Protein AF-A0A497K6I5-F1 (afdb_monomer_lite)

Sequence (56 aa):
IPGLGDIDWKRFISALQDQGYDYVLSIEHEDPVYHGVEGFRKGLIIGLRHLSQFLP

Secondary structure (DSSP, 8-state):
-TTSSS--HHHHHHHHHHTT--S--------GGG-HHHHHHHHHHHHHHHHHTT--

Radius of gyration: 12.3 Å; chains: 1; bounding box: 26×18×32 Å

Foldseek 3Di:
DAPPDDDPLLVVVVVCVVVVNPDDDDDDDPDPVQDDPRSRVVVRVVNCVNNVVNPD

pLDDT: mean 96.89, std 2.07, range [84.31, 98.44]

Structure (mmCIF, N/CA/C/O backbone):
data_AF-A0A497K6I5-F1
#
_entry.id   AF-A0A497K6I5-F1
#
loop_
_atom_site.group_PDB
_atom_site.id
_atom_site.type_symbol
_atom_site.label_atom_id
_atom_site.label_alt_id
_atom_site.label_comp_id
_atom_site.label_asym_id
_atom_site.label_entity_id
_atom_site.label_seq_id
_atom_site.pdbx_PDB_ins_code
_atom_site.Cartn_x
_atom_site.Cartn_y
_atom_site.Cartn_z
_atom_site.occupancy
_atom_site.B_iso_or_equiv
_atom_site.auth_seq_id
_atom_site.auth_comp_id
_atom_site.auth_asym_id
_atom_site.auth_atom_id
_atom_site.pdbx_PDB_model_num
ATOM 1 N N . ILE A 1 1 ? 1.490 -4.640 -6.419 1.00 96.50 1 ILE A N 1
ATOM 2 C CA . ILE A 1 1 ? 1.170 -3.278 -5.903 1.00 96.50 1 ILE A CA 1
ATOM 3 C C . ILE A 1 1 ? -0.271 -3.268 -5.384 1.00 96.50 1 ILE A C 1
ATOM 5 O O . ILE A 1 1 ? -1.116 -3.835 -6.076 1.00 96.50 1 ILE A O 1
ATOM 9 N N . PRO A 1 2 ? -0.582 -2.674 -4.213 1.00 97.94 2 PRO A N 1
ATOM 10 C CA . PRO A 1 2 ? -1.965 -2.550 -3.743 1.00 97.94 2 PRO A CA 1
ATOM 11 C C . PRO A 1 2 ? -2.892 -1.959 -4.817 1.00 97.94 2 PRO A C 1
ATOM 13 O O . PRO A 1 2 ? -2.565 -0.945 -5.430 1.00 97.94 2 PRO A O 1
ATOM 16 N N . GLY A 1 3 ? -4.018 -2.626 -5.083 1.00 96.56 3 GLY A N 1
ATOM 17 C CA . GLY A 1 3 ? -4.966 -2.261 -6.144 1.00 96.56 3 GLY A CA 1
ATOM 18 C C . GLY A 1 3 ? -4.711 -2.847 -7.538 1.00 96.56 3 GLY A C 1
ATOM 19 O O . GLY A 1 3 ? -5.548 -2.653 -8.412 1.00 96.56 3 GLY A O 1
ATOM 20 N N . LEU A 1 4 ? -3.604 -3.566 -7.761 1.00 97.31 4 LEU A N 1
ATOM 21 C CA . LEU A 1 4 ? -3.305 -4.263 -9.028 1.00 97.31 4 LEU A CA 1
ATOM 22 C C . LEU A 1 4 ? -3.232 -5.795 -8.878 1.00 97.31 4 LEU A C 1
ATOM 24 O O . LEU A 1 4 ? -2.677 -6.473 -9.735 1.00 97.31 4 LEU A O 1
ATOM 28 N N . GLY A 1 5 ? -3.749 -6.340 -7.778 1.00 95.88 5 GLY A N 1
ATOM 29 C CA . GLY A 1 5 ? -3.806 -7.780 -7.519 1.00 95.88 5 GLY A CA 1
ATOM 30 C C . GLY A 1 5 ? -5.112 -8.160 -6.829 1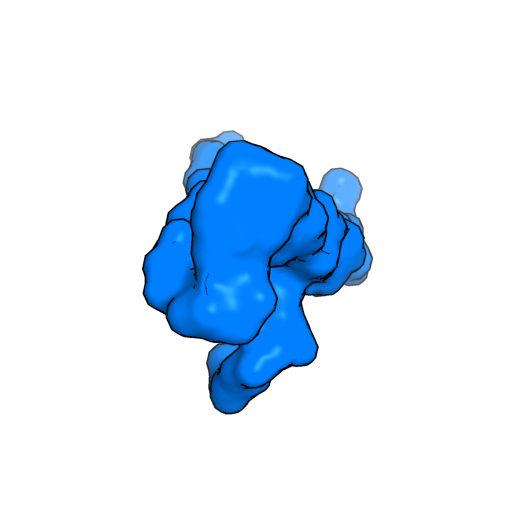.00 95.88 5 GLY A C 1
ATOM 31 O O . GLY A 1 5 ? -6.021 -7.339 -6.735 1.00 95.88 5 GLY A O 1
ATOM 32 N N . ASP A 1 6 ? -5.183 -9.377 -6.300 1.00 97.38 6 ASP A N 1
ATOM 33 C CA . ASP A 1 6 ? -6.463 -10.001 -5.927 1.00 97.38 6 ASP A CA 1
ATOM 34 C C . ASP A 1 6 ? -6.907 -9.774 -4.469 1.00 97.38 6 ASP A C 1
ATOM 36 O O . ASP A 1 6 ? -7.906 -10.335 -4.021 1.00 97.38 6 ASP A O 1
ATOM 40 N N . ILE A 1 7 ? -6.171 -8.970 -3.693 1.00 97.62 7 ILE A N 1
ATOM 41 C CA . ILE A 1 7 ? -6.523 -8.687 -2.294 1.00 97.62 7 ILE A CA 1
ATOM 42 C C . ILE A 1 7 ? -7.744 -7.761 -2.235 1.00 97.62 7 ILE A C 1
ATOM 44 O O . ILE A 1 7 ? -7.727 -6.654 -2.776 1.00 97.62 7 ILE A O 1
ATOM 48 N N . ASP A 1 8 ? -8.766 -8.172 -1.481 1.00 98.19 8 ASP A N 1
ATOM 49 C CA . ASP A 1 8 ? -9.863 -7.297 -1.058 1.00 98.19 8 ASP A CA 1
ATOM 50 C C . ASP A 1 8 ? -9.374 -6.332 0.036 1.00 98.19 8 ASP A C 1
ATOM 52 O O . ASP A 1 8 ? -9.449 -6.603 1.240 1.00 98.19 8 ASP A O 1
ATOM 56 N N . TRP A 1 9 ? -8.829 -5.196 -0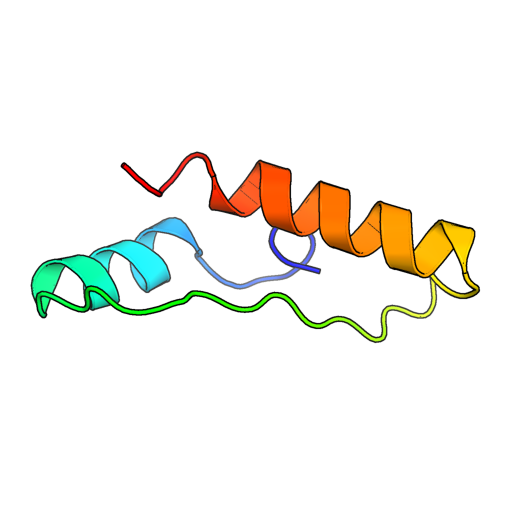.400 1.00 97.88 9 TRP A N 1
ATOM 57 C CA . TRP A 1 9 ? -8.243 -4.185 0.483 1.00 97.88 9 TRP A CA 1
ATOM 58 C C . TRP A 1 9 ? -9.253 -3.530 1.416 1.00 97.88 9 TRP A C 1
ATOM 60 O O . TRP A 1 9 ? -8.895 -3.191 2.544 1.00 97.88 9 TRP A O 1
ATOM 70 N N . LYS A 1 10 ? -10.516 -3.402 0.991 1.00 97.62 10 LYS A N 1
ATOM 71 C CA . LYS A 1 10 ? -11.572 -2.870 1.852 1.00 97.62 10 LYS A CA 1
ATOM 72 C C . LYS A 1 10 ? -11.767 -3.796 3.047 1.00 97.62 10 LYS A C 1
ATOM 74 O O . LYS A 1 10 ? -11.692 -3.342 4.184 1.00 97.62 10 LYS A O 1
ATOM 79 N N . ARG A 1 11 ? -11.951 -5.096 2.797 1.00 98.38 11 ARG A N 1
ATOM 80 C CA . ARG A 1 11 ? -12.114 -6.087 3.867 1.00 98.38 11 ARG A CA 1
ATOM 81 C C . ARG A 1 11 ? -10.877 -6.178 4.763 1.00 98.38 11 ARG A C 1
ATOM 83 O O . ARG A 1 11 ? -11.026 -6.270 5.978 1.00 98.38 11 ARG A O 1
ATOM 90 N N . PHE A 1 12 ? -9.678 -6.154 4.180 1.00 98.00 12 PHE A N 1
ATOM 91 C CA . PHE A 1 12 ? -8.425 -6.221 4.935 1.00 98.00 12 PHE A CA 1
ATOM 92 C C . PHE A 1 12 ? -8.278 -5.045 5.912 1.00 98.00 12 PHE A C 1
ATOM 94 O O . PHE A 1 12 ? -8.014 -5.253 7.094 1.00 98.00 12 PHE A O 1
ATOM 101 N N . ILE A 1 13 ? -8.491 -3.816 5.435 1.00 97.81 13 ILE A N 1
ATOM 102 C CA . ILE A 1 13 ? -8.345 -2.605 6.254 1.00 97.81 13 ILE A CA 1
ATOM 103 C C . ILE A 1 13 ? -9.459 -2.508 7.297 1.00 97.81 13 ILE A C 1
ATOM 105 O O . ILE A 1 13 ? -9.166 -2.181 8.445 1.00 97.81 13 ILE A O 1
ATOM 109 N N . SER A 1 14 ? -10.703 -2.862 6.949 1.00 97.69 14 SER A N 1
ATOM 110 C CA . SER A 1 14 ? -11.796 -2.908 7.929 1.00 97.69 14 SER A CA 1
ATOM 111 C C . SER A 1 14 ? -11.480 -3.851 9.089 1.00 97.69 14 SER A C 1
ATOM 113 O O . SER A 1 14 ? -11.682 -3.478 10.236 1.00 97.69 14 SER A O 1
ATOM 115 N N . ALA A 1 15 ? -10.887 -5.021 8.826 1.00 98.31 15 ALA A N 1
ATOM 116 C CA . ALA A 1 15 ? -10.501 -5.940 9.896 1.00 98.31 15 ALA A CA 1
ATOM 117 C C . ALA A 1 15 ? -9.444 -5.344 10.849 1.00 98.31 15 ALA A C 1
ATOM 119 O O . ALA A 1 15 ? -9.513 -5.575 12.054 1.00 98.31 15 ALA A O 1
ATOM 120 N N . LEU A 1 16 ? -8.485 -4.565 10.334 1.00 97.81 16 LEU A N 1
ATOM 121 C CA . LEU A 1 16 ? -7.507 -3.854 11.169 1.00 97.81 16 LEU A CA 1
ATOM 122 C C . LEU A 1 16 ? -8.176 -2.763 12.016 1.00 97.81 16 LEU A C 1
ATOM 124 O O . LEU A 1 16 ? -7.906 -2.655 13.213 1.00 97.81 16 LEU A O 1
ATOM 128 N N . GLN A 1 17 ? -9.072 -1.986 11.406 1.00 96.75 17 GLN A N 1
ATOM 129 C CA . GLN A 1 17 ? -9.819 -0.921 12.080 1.00 96.75 17 GLN A CA 1
ATOM 130 C C . GLN A 1 17 ? -10.736 -1.473 13.180 1.00 96.75 17 GLN A C 1
ATOM 132 O O . GLN A 1 17 ? -10.757 -0.926 14.281 1.00 96.75 17 GLN A O 1
ATOM 137 N N . ASP A 1 18 ? -11.422 -2.590 12.928 1.00 97.88 18 ASP A N 1
ATOM 138 C CA . ASP A 1 18 ? -12.305 -3.254 13.897 1.00 97.88 18 ASP A CA 1
ATOM 139 C C . ASP A 1 18 ? -11.554 -3.734 15.148 1.00 97.88 18 ASP A C 1
ATOM 141 O O . ASP A 1 18 ? -12.144 -3.859 16.220 1.00 97.88 18 ASP A O 1
ATOM 145 N N . GLN A 1 19 ? -10.253 -4.016 15.024 1.00 98.31 19 GLN A N 1
ATOM 146 C CA . GLN A 1 19 ? -9.388 -4.388 16.148 1.00 98.31 19 GLN A CA 1
ATOM 147 C C . GLN A 1 19 ? -8.668 -3.190 16.784 1.00 98.31 19 GLN A C 1
ATOM 149 O O . GLN A 1 19 ? -7.866 -3.378 17.697 1.00 98.31 19 GLN A O 1
ATOM 154 N N . GLY A 1 20 ? -8.946 -1.967 16.326 1.00 97.44 20 GLY A N 1
ATOM 155 C CA . GLY A 1 20 ? -8.333 -0.751 16.857 1.00 97.44 20 GLY A CA 1
ATOM 156 C C . GLY A 1 20 ? -6.847 -0.611 16.523 1.00 97.44 20 GLY A C 1
ATOM 157 O O . GLY A 1 20 ? -6.123 0.028 17.279 1.00 97.44 20 GLY A O 1
ATOM 158 N N . TYR A 1 21 ? -6.375 -1.212 15.425 1.00 97.44 21 TYR A N 1
ATOM 159 C CA . TYR A 1 21 ? -4.992 -1.039 14.985 1.00 97.44 21 TYR A CA 1
ATOM 160 C C . TYR A 1 21 ? -4.747 0.418 14.565 1.00 97.44 21 TYR A C 1
ATOM 162 O O . TYR A 1 21 ? -5.348 0.905 13.606 1.00 97.44 21 TYR A O 1
ATOM 170 N N . ASP A 1 22 ? -3.846 1.101 15.269 1.00 96.38 22 ASP A N 1
ATOM 171 C CA . ASP A 1 22 ? -3.551 2.534 15.130 1.00 96.38 22 ASP A CA 1
ATOM 172 C C . ASP A 1 22 ? -2.110 2.815 14.666 1.00 96.38 22 ASP A C 1
ATOM 174 O O . ASP A 1 22 ? -1.622 3.945 14.729 1.00 96.38 22 ASP A O 1
ATOM 178 N N . TYR A 1 23 ? -1.424 1.780 14.182 1.00 95.88 23 TYR A N 1
ATOM 179 C CA . TYR A 1 23 ? -0.043 1.865 13.729 1.00 95.88 23 TYR A CA 1
ATOM 180 C C . TYR A 1 23 ? 0.068 2.006 12.202 1.00 95.88 23 TYR A C 1
ATOM 182 O O . TYR A 1 23 ? -0.911 2.185 11.479 1.00 95.88 23 TYR A O 1
ATOM 190 N N . VAL A 1 24 ? 1.295 1.958 11.685 1.00 96.12 24 VAL A N 1
ATOM 191 C CA . VAL A 1 24 ? 1.589 2.252 10.274 1.00 96.12 24 VAL A CA 1
ATOM 192 C C . VAL A 1 24 ? 1.161 1.108 9.342 1.00 96.12 24 VAL A C 1
ATOM 194 O O . VAL A 1 24 ? 1.335 -0.069 9.665 1.00 96.12 24 VAL A O 1
ATOM 197 N N . LEU A 1 25 ? 0.677 1.467 8.146 1.00 95.62 25 LEU A N 1
ATOM 198 C CA . LEU A 1 25 ? 0.552 0.581 6.985 1.00 95.62 25 LEU A CA 1
ATOM 199 C C . LEU A 1 25 ? 1.679 0.895 5.986 1.00 95.62 25 LEU A C 1
ATOM 201 O O . LEU A 1 25 ? 1.655 1.930 5.322 1.00 95.62 25 LEU A O 1
ATOM 205 N N . SER A 1 26 ? 2.681 0.018 5.904 1.00 97.00 26 SER A N 1
ATOM 206 C CA . SER A 1 26 ? 3.807 0.165 4.972 1.00 97.00 26 SER A CA 1
ATOM 207 C C . SER A 1 26 ? 3.473 -0.430 3.602 1.00 97.00 26 SER A C 1
ATOM 209 O O . SER A 1 26 ? 2.776 -1.441 3.514 1.00 97.00 26 SER A O 1
ATOM 211 N N . ILE A 1 27 ? 3.979 0.183 2.529 1.00 96.94 27 ILE A N 1
ATOM 212 C CA . ILE A 1 27 ? 3.799 -0.299 1.154 1.00 96.94 27 ILE A CA 1
ATOM 213 C C . ILE A 1 27 ? 5.141 -0.785 0.625 1.00 96.94 27 ILE A C 1
ATOM 215 O O . ILE A 1 27 ? 6.086 -0.009 0.505 1.00 96.94 27 ILE A O 1
ATOM 219 N N . GLU A 1 28 ? 5.174 -2.049 0.221 1.00 96.06 28 GLU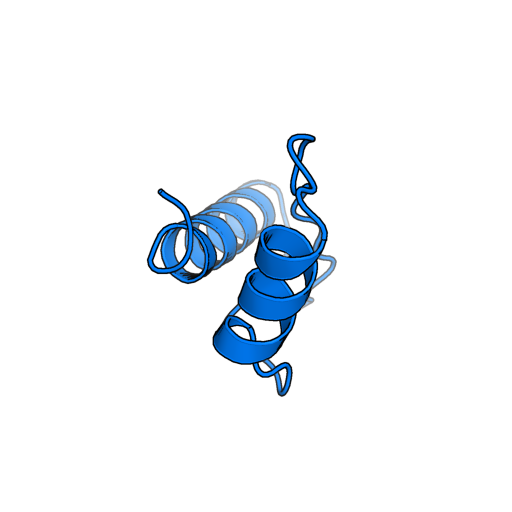 A N 1
ATOM 220 C CA . GLU A 1 28 ? 6.309 -2.677 -0.450 1.00 96.06 28 GLU A CA 1
ATOM 221 C C . GLU A 1 28 ? 5.858 -3.247 -1.797 1.00 96.06 28 GLU A C 1
ATOM 223 O O . GLU A 1 28 ? 4.704 -3.661 -1.967 1.00 96.06 28 GLU A O 1
ATOM 228 N N . HIS A 1 29 ? 6.750 -3.239 -2.789 1.00 96.06 29 HIS A N 1
ATOM 229 C CA . HIS A 1 29 ? 6.515 -3.929 -4.055 1.00 96.06 29 HIS A CA 1
ATOM 230 C C . HIS A 1 29 ? 7.829 -4.250 -4.769 1.00 96.06 29 HIS A C 1
ATOM 232 O O . HIS A 1 29 ? 8.780 -3.483 -4.680 1.00 96.06 29 HIS A O 1
ATOM 238 N N . GLU A 1 30 ? 7.835 -5.356 -5.511 1.00 95.38 30 GLU A N 1
ATOM 239 C CA . GLU A 1 30 ? 8.925 -5.798 -6.398 1.00 95.38 30 GLU A CA 1
ATOM 240 C C . GLU A 1 30 ? 8.382 -6.077 -7.810 1.00 95.38 30 GLU A C 1
ATOM 242 O O . GLU A 1 30 ? 8.783 -7.017 -8.494 1.00 95.38 30 GLU A O 1
ATOM 247 N N . ASP A 1 31 ? 7.379 -5.303 -8.226 1.00 96.62 31 ASP A N 1
ATOM 248 C CA . ASP A 1 31 ? 6.656 -5.565 -9.464 1.00 96.62 31 ASP A CA 1
ATOM 249 C C . ASP A 1 31 ? 7.582 -5.383 -10.687 1.00 96.62 31 ASP A C 1
ATOM 251 O O . ASP A 1 31 ? 8.131 -4.292 -10.878 1.00 96.62 31 ASP A O 1
ATOM 255 N N . PRO A 1 32 ? 7.753 -6.410 -11.546 1.00 96.00 32 PRO A N 1
ATOM 256 C CA . PRO A 1 32 ? 8.691 -6.347 -12.664 1.00 96.00 32 PRO A CA 1
ATOM 257 C C . PRO A 1 32 ? 8.261 -5.343 -13.739 1.00 96.00 32 PRO A C 1
ATOM 259 O O . PRO A 1 32 ? 9.104 -4.873 -14.505 1.00 96.00 32 PRO A O 1
ATOM 262 N N . VAL A 1 33 ? 6.978 -4.972 -13.809 1.00 96.44 33 VAL A N 1
ATOM 263 C CA . VAL A 1 33 ? 6.497 -3.917 -14.715 1.00 96.44 33 VAL A CA 1
ATOM 264 C C . VAL A 1 33 ? 6.914 -2.537 -14.200 1.00 96.44 33 VAL A C 1
ATOM 266 O O . VAL A 1 33 ? 7.226 -1.648 -14.992 1.00 96.44 33 VAL A O 1
ATOM 269 N N . TYR A 1 34 ? 6.978 -2.360 -12.879 1.00 96.62 34 TYR A N 1
ATOM 270 C CA . TYR A 1 34 ? 7.339 -1.109 -12.207 1.00 96.62 34 TYR A CA 1
ATOM 271 C C . TYR A 1 34 ? 8.763 -1.157 -11.629 1.00 96.62 34 TYR A C 1
ATOM 273 O O . TYR A 1 34 ? 8.989 -0.808 -10.471 1.00 96.62 34 TYR A O 1
ATOM 281 N N 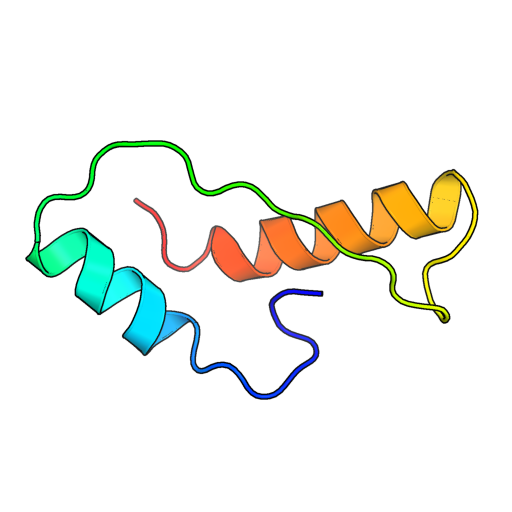. HIS A 1 35 ? 9.733 -1.549 -12.455 1.00 94.19 35 HIS A N 1
ATOM 282 C CA . HIS A 1 35 ? 11.148 -1.640 -12.085 1.00 94.19 35 HIS A CA 1
ATOM 283 C C . HIS A 1 35 ? 11.923 -0.325 -12.310 1.00 94.19 35 HIS A C 1
ATOM 285 O O . HIS A 1 35 ? 11.473 0.591 -13.001 1.00 94.19 35 HIS A O 1
ATOM 291 N N . GLY A 1 36 ? 13.131 -0.242 -11.737 1.00 96.38 36 GLY A N 1
ATOM 292 C CA . GLY A 1 36 ? 13.987 0.949 -11.803 1.00 96.38 36 GLY A CA 1
ATOM 293 C C . GLY A 1 36 ? 13.485 2.093 -10.914 1.00 96.38 36 GLY A C 1
ATOM 294 O O . GLY A 1 36 ? 12.356 2.072 -10.437 1.00 96.38 36 GLY A O 1
ATOM 295 N N . VAL A 1 37 ? 14.321 3.101 -10.656 1.00 94.75 37 VAL A N 1
ATOM 296 C CA . VAL A 1 37 ? 14.037 4.150 -9.649 1.00 94.75 37 VAL A CA 1
ATOM 297 C C . VAL A 1 37 ? 12.679 4.832 -9.873 1.00 94.75 37 VAL A C 1
ATOM 299 O O . VAL A 1 37 ? 11.894 4.994 -8.936 1.00 94.75 37 VAL A O 1
ATOM 302 N N . GLU A 1 38 ? 12.369 5.197 -11.118 1.00 96.75 38 GLU A N 1
ATOM 303 C CA . GLU A 1 38 ? 11.099 5.846 -11.456 1.00 96.75 38 GLU A CA 1
ATOM 304 C C . GLU A 1 38 ? 9.904 4.890 -11.367 1.00 96.75 38 GLU A C 1
ATOM 306 O O . GLU A 1 38 ? 8.857 5.265 -10.831 1.00 96.75 38 GLU A O 1
ATOM 311 N N . GLY A 1 39 ? 10.062 3.650 -11.842 1.00 97.88 39 GLY A N 1
ATOM 312 C CA . GLY A 1 39 ? 9.035 2.613 -11.756 1.00 97.88 39 GLY A CA 1
ATOM 313 C C . GLY A 1 39 ? 8.700 2.280 -10.307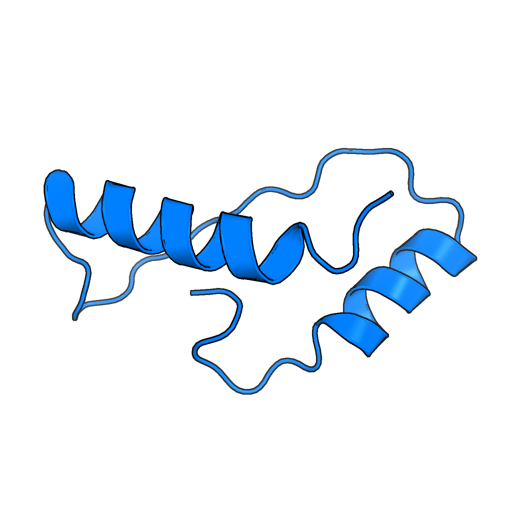 1.00 97.88 39 GLY A C 1
ATOM 314 O O . GLY A 1 39 ? 7.526 2.320 -9.935 1.00 97.88 39 GLY A O 1
ATOM 315 N N . PHE A 1 40 ? 9.722 2.101 -9.464 1.00 97.56 40 PHE A N 1
ATOM 316 C CA . PHE A 1 40 ? 9.562 1.865 -8.033 1.00 97.56 40 PHE A CA 1
ATOM 317 C C . PHE A 1 40 ? 8.745 2.977 -7.378 1.00 97.56 40 PHE A C 1
ATOM 319 O O . PHE A 1 40 ? 7.750 2.701 -6.702 1.00 97.56 40 PHE A O 1
ATOM 326 N N . ARG A 1 41 ? 9.094 4.243 -7.635 1.00 97.94 41 ARG A N 1
ATOM 327 C CA . ARG A 1 41 ? 8.339 5.388 -7.107 1.00 97.94 41 ARG A CA 1
ATOM 328 C C . ARG A 1 41 ? 6.896 5.406 -7.613 1.00 97.94 41 ARG A C 1
ATOM 330 O O . ARG A 1 41 ? 5.976 5.669 -6.839 1.00 97.94 41 ARG A O 1
ATOM 337 N N . LYS A 1 42 ? 6.678 5.120 -8.898 1.00 98.31 42 LYS A N 1
ATOM 338 C CA . LYS A 1 42 ? 5.340 5.080 -9.503 1.00 98.31 42 LYS A CA 1
ATOM 339 C C . LYS A 1 42 ? 4.473 3.979 -8.890 1.00 98.31 42 LYS A C 1
ATOM 341 O O . LYS A 1 42 ? 3.313 4.244 -8.579 1.00 98.31 42 LYS A O 1
ATOM 346 N N . GLY A 1 43 ? 5.031 2.788 -8.681 1.00 98.31 43 GLY A N 1
ATOM 347 C CA . GLY A 1 43 ? 4.334 1.670 -8.047 1.00 98.31 43 GLY A CA 1
ATOM 348 C C . GLY A 1 43 ? 3.886 1.998 -6.623 1.00 98.31 43 GLY A C 1
ATOM 349 O O . GLY A 1 43 ? 2.724 1.780 -6.280 1.00 98.31 43 GLY A O 1
ATOM 350 N N . LEU A 1 44 ? 4.757 2.640 -5.835 1.00 98.31 44 LEU A N 1
ATOM 351 C CA . LEU A 1 44 ? 4.412 3.117 -4.491 1.00 98.31 44 LEU A CA 1
ATOM 352 C C . LEU A 1 44 ? 3.277 4.148 -4.514 1.00 98.31 44 LEU A C 1
ATOM 354 O O . LEU A 1 44 ? 2.348 4.048 -3.719 1.00 98.31 44 LEU A O 1
ATOM 358 N N . ILE A 1 45 ? 3.302 5.108 -5.446 1.00 98.31 45 ILE A N 1
ATOM 359 C CA . ILE A 1 45 ? 2.239 6.120 -5.577 1.00 98.31 45 ILE A CA 1
ATOM 360 C C . ILE A 1 45 ? 0.897 5.482 -5.958 1.00 98.31 45 ILE A C 1
ATOM 362 O O . ILE A 1 45 ? -0.143 5.917 -5.462 1.00 98.31 45 ILE A O 1
ATOM 366 N N . ILE A 1 46 ? 0.896 4.469 -6.831 1.00 98.44 46 ILE A N 1
ATOM 367 C CA . ILE A 1 46 ? -0.327 3.739 -7.197 1.00 98.44 46 ILE A CA 1
ATOM 368 C C . ILE A 1 46 ? -0.898 3.030 -5.969 1.00 98.44 46 ILE A C 1
ATOM 370 O O . ILE A 1 46 ? -2.074 3.219 -5.659 1.00 98.44 46 ILE A O 1
ATOM 374 N N . GLY A 1 47 ? -0.055 2.287 -5.245 1.00 98.31 47 GLY A N 1
ATOM 375 C CA . GLY A 1 47 ? -0.459 1.606 -4.018 1.00 98.31 47 GLY A CA 1
ATOM 376 C C . GLY A 1 47 ? -0.999 2.577 -2.970 1.00 98.31 47 GLY A C 1
ATOM 377 O O . GLY A 1 47 ? -2.070 2.347 -2.418 1.00 98.31 47 GLY A O 1
ATOM 378 N N . LEU A 1 48 ? -0.309 3.702 -2.761 1.00 98.25 48 LEU A N 1
ATOM 379 C CA . LEU A 1 48 ? -0.724 4.743 -1.822 1.00 98.25 48 LEU A CA 1
ATOM 380 C C . LEU A 1 48 ? -2.110 5.281 -2.176 1.00 98.25 48 LEU A C 1
ATOM 382 O O . LEU A 1 48 ? -3.003 5.257 -1.337 1.00 98.25 48 LEU A O 1
ATOM 386 N N . ARG A 1 49 ? -2.321 5.698 -3.431 1.00 98.31 49 ARG A N 1
ATOM 387 C CA . ARG A 1 49 ? -3.623 6.209 -3.891 1.00 98.31 49 ARG A CA 1
ATOM 388 C C . ARG A 1 49 ? -4.744 5.192 -3.693 1.00 98.31 49 ARG A C 1
ATOM 390 O O . ARG A 1 49 ? -5.842 5.579 -3.306 1.00 98.31 49 ARG A O 1
ATOM 397 N N . HIS A 1 50 ? -4.472 3.914 -3.954 1.00 98.44 50 HIS A N 1
ATOM 398 C CA . HIS A 1 50 ? -5.456 2.856 -3.761 1.00 98.44 50 HIS A CA 1
ATOM 399 C C . HIS A 1 50 ? -5.749 2.572 -2.284 1.00 98.44 50 HIS A C 1
ATOM 401 O O . HIS A 1 50 ? -6.876 2.228 -1.958 1.00 98.44 50 HIS A O 1
ATOM 407 N N . LEU A 1 51 ? -4.779 2.686 -1.378 1.00 98.12 51 LEU A N 1
ATOM 408 C CA . LEU A 1 51 ? -5.016 2.421 0.045 1.00 98.12 51 LEU A CA 1
ATOM 409 C C . LEU A 1 51 ? -5.650 3.620 0.763 1.00 98.12 51 LEU A C 1
ATOM 411 O O . LEU A 1 51 ? -6.506 3.424 1.622 1.00 98.12 51 LEU A O 1
ATOM 415 N N . SER A 1 52 ? -5.305 4.853 0.377 1.00 97.19 52 SER A N 1
ATOM 416 C CA . SER A 1 52 ? -5.811 6.082 1.012 1.00 97.19 52 SER A CA 1
ATOM 417 C C . SER A 1 52 ? -7.334 6.242 0.968 1.00 97.19 52 SER A C 1
ATOM 419 O O . SER A 1 52 ? -7.887 6.923 1.815 1.00 97.19 52 SER A O 1
ATOM 421 N N . GLN A 1 53 ? -8.027 5.612 0.019 1.00 97.00 53 GLN A N 1
ATOM 422 C CA . GLN A 1 53 ? -9.499 5.629 -0.058 1.00 97.00 53 GLN A CA 1
ATOM 423 C C . GLN A 1 5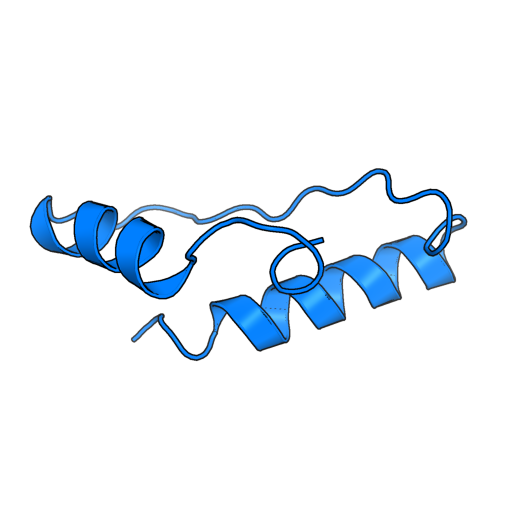3 ? -10.196 4.822 1.057 1.00 97.00 53 GLN A C 1
ATOM 425 O O . GLN A 1 53 ? -11.411 4.930 1.208 1.00 97.00 53 GLN A O 1
ATOM 430 N N . PHE A 1 54 ? -9.459 4.009 1.821 1.00 96.56 54 PHE A N 1
ATOM 431 C CA . PHE A 1 54 ? -9.996 3.181 2.911 1.00 96.56 54 PHE A CA 1
ATOM 432 C C . PHE A 1 54 ? -9.524 3.624 4.304 1.00 96.56 54 PHE A C 1
ATOM 434 O O . PHE A 1 54 ? -9.941 3.051 5.312 1.00 96.56 54 PHE A O 1
ATOM 441 N N . LEU A 1 55 ? -8.620 4.601 4.357 1.00 92.31 55 LEU A N 1
ATOM 442 C CA . LEU A 1 55 ? -8.061 5.143 5.589 1.00 92.31 55 LEU A CA 1
ATOM 443 C C . LEU A 1 55 ? -8.805 6.439 5.965 1.00 92.31 55 LEU A C 1
ATOM 445 O O . LEU A 1 55 ? -9.315 7.110 5.064 1.00 92.31 55 LEU A O 1
ATOM 449 N N . PRO A 1 56 ? -8.917 6.757 7.266 1.00 84.31 56 PRO A N 1
ATOM 450 C CA . PRO A 1 56 ? -9.532 7.998 7.737 1.00 84.31 56 PRO A CA 1
ATOM 451 C C . PRO A 1 56 ? -8.750 9.258 7.338 1.00 84.31 56 PRO A C 1
ATOM 453 O O . PRO A 1 56 ? -7.527 9.159 7.077 1.00 84.31 56 PRO A O 1
#